Protein AF-A0A812TIN4-F1 (afdb_monomer_lite)

pLDDT: mean 77.14, std 18.35, range [35.53, 94.62]

Structure (mmCIF, N/CA/C/O backbone):
data_AF-A0A812TIN4-F1
#
_entry.id   AF-A0A812TIN4-F1
#
loop_
_atom_site.group_PDB
_atom_site.id
_atom_site.type_symbol
_atom_site.label_atom_id
_atom_site.label_alt_id
_atom_site.label_comp_id
_atom_site.label_asym_id
_atom_site.label_entity_id
_atom_site.label_seq_id
_atom_site.pdbx_PDB_ins_code
_atom_site.Cartn_x
_atom_site.Cartn_y
_atom_site.Cartn_z
_atom_site.occupancy
_atom_site.B_iso_or_equiv
_atom_site.auth_seq_id
_atom_site.auth_comp_id
_atom_site.auth_asym_id
_atom_site.auth_atom_id
_atom_site.pdbx_PDB_model_num
ATOM 1 N N . MET A 1 1 ? -12.351 -1.908 -7.879 1.00 80.00 1 MET A N 1
ATOM 2 C CA . MET A 1 1 ? -11.327 -1.336 -6.973 1.00 80.00 1 MET A CA 1
ATOM 3 C C . MET A 1 1 ? -9.956 -1.724 -7.512 1.00 80.00 1 MET A C 1
ATOM 5 O O . MET A 1 1 ? -9.845 -2.819 -8.049 1.00 80.00 1 MET A O 1
ATOM 9 N N . GLU A 1 2 ? -8.956 -0.847 -7.431 1.00 91.06 2 GLU A N 1
ATOM 10 C CA . GLU A 1 2 ? -7.642 -1.022 -8.080 1.00 91.06 2 GLU A CA 1
ATOM 11 C C . GLU A 1 2 ? -6.510 -1.017 -7.054 1.00 91.06 2 GLU A C 1
ATOM 13 O O . GLU A 1 2 ? -6.616 -0.335 -6.036 1.00 91.06 2 GLU A O 1
ATOM 18 N N . CYS A 1 3 ? -5.438 -1.758 -7.330 1.00 93.00 3 CYS A N 1
ATOM 19 C CA . CYS A 1 3 ? -4.202 -1.803 -6.557 1.00 93.00 3 CYS A CA 1
ATOM 20 C C . CYS A 1 3 ? -3.611 -0.401 -6.411 1.00 93.00 3 CYS A C 1
ATOM 22 O O . CYS A 1 3 ? -3.519 0.346 -7.385 1.00 93.00 3 CYS A O 1
ATOM 24 N N . ALA A 1 4 ? -3.164 -0.061 -5.203 1.00 92.00 4 ALA A N 1
ATOM 25 C CA . ALA A 1 4 ? -2.606 1.255 -4.931 1.00 92.00 4 ALA A CA 1
ATOM 26 C C . ALA A 1 4 ? -1.304 1.551 -5.689 1.00 92.00 4 ALA A C 1
ATOM 28 O O . ALA A 1 4 ? -1.000 2.734 -5.856 1.00 92.00 4 ALA A O 1
ATOM 29 N N . ASP A 1 5 ? -0.564 0.525 -6.126 1.00 91.94 5 ASP A N 1
ATOM 30 C CA . ASP A 1 5 ? 0.806 0.680 -6.635 1.00 91.94 5 ASP A CA 1
ATOM 31 C C . ASP A 1 5 ? 0.984 0.407 -8.126 1.00 91.94 5 ASP A C 1
ATOM 33 O O . ASP A 1 5 ? 1.905 0.949 -8.723 1.00 91.94 5 ASP A O 1
ATOM 37 N N . CYS A 1 6 ? 0.118 -0.400 -8.739 1.00 91.94 6 CYS A N 1
ATOM 38 C CA . CYS A 1 6 ? 0.225 -0.754 -10.162 1.00 91.94 6 CYS A CA 1
ATOM 39 C C . CYS A 1 6 ? -1.114 -0.720 -10.909 1.00 91.94 6 CYS A C 1
ATOM 41 O O . CYS A 1 6 ? -1.203 -1.178 -12.046 1.00 91.94 6 CYS A O 1
ATOM 43 N N . CYS A 1 7 ? -2.180 -0.252 -10.251 1.00 90.69 7 CYS A N 1
ATOM 44 C CA . CYS A 1 7 ? -3.535 -0.165 -10.802 1.00 90.69 7 CYS A CA 1
ATOM 45 C C . CYS A 1 7 ? -4.169 -1.510 -11.225 1.00 90.69 7 CYS A C 1
ATOM 47 O O . CYS A 1 7 ? -5.245 -1.522 -11.819 1.00 90.69 7 CYS A O 1
ATOM 49 N N . ALA A 1 8 ? -3.561 -2.655 -10.882 1.00 91.88 8 ALA A N 1
ATOM 50 C CA . ALA A 1 8 ? -4.161 -3.974 -11.095 1.00 91.88 8 ALA A CA 1
ATOM 51 C C . ALA A 1 8 ? -5.553 -4.069 -10.449 1.00 91.88 8 ALA A C 1
ATOM 53 O O . ALA A 1 8 ? -5.774 -3.583 -9.338 1.00 91.88 8 ALA A O 1
ATOM 54 N N . LYS A 1 9 ? -6.505 -4.705 -11.132 1.00 92.44 9 LYS A N 1
ATOM 55 C CA . LYS A 1 9 ? -7.879 -4.835 -10.631 1.00 92.44 9 LYS A CA 1
ATOM 56 C C . LYS A 1 9 ? -7.954 -5.811 -9.456 1.00 92.44 9 LYS A C 1
ATOM 58 O O . LYS A 1 9 ? -7.165 -6.742 -9.369 1.00 92.44 9 LYS A O 1
ATOM 63 N N . ASN A 1 10 ? -8.950 -5.597 -8.599 1.00 90.25 10 ASN A N 1
ATOM 64 C CA . ASN A 1 10 ? -9.344 -6.492 -7.506 1.00 90.25 10 ASN A CA 1
ATOM 65 C C . ASN A 1 10 ? -8.178 -6.868 -6.568 1.00 90.25 10 ASN A C 1
ATOM 67 O O . ASN A 1 10 ? -7.810 -8.035 -6.476 1.00 90.25 10 ASN A O 1
ATOM 71 N N . PRO A 1 11 ? -7.570 -5.891 -5.870 1.00 92.19 11 PRO A N 1
ATOM 72 C CA . PRO A 1 11 ? -6.534 -6.183 -4.887 1.00 92.19 11 PRO A CA 1
ATOM 73 C C . PRO A 1 11 ? -7.098 -6.968 -3.688 1.00 92.19 11 PRO A C 1
ATOM 75 O O . PRO A 1 11 ? -8.018 -6.503 -3.018 1.00 92.19 11 PRO A O 1
ATOM 78 N N . GLU A 1 12 ? -6.506 -8.125 -3.393 1.00 92.75 12 GLU A N 1
ATOM 79 C CA . GLU A 1 12 ? -6.894 -9.018 -2.279 1.00 92.75 12 GLU A CA 1
ATOM 80 C C . GLU A 1 12 ? -5.877 -9.026 -1.129 1.00 92.75 12 GLU A C 1
ATOM 82 O O . GLU A 1 12 ? -5.928 -9.845 -0.211 1.00 92.75 12 GLU A O 1
ATOM 87 N N . TRP A 1 13 ? -4.919 -8.106 -1.173 1.00 92.56 13 TRP A N 1
ATOM 88 C CA . TRP A 1 13 ? -3.927 -7.925 -0.128 1.00 92.56 13 TRP A CA 1
ATOM 89 C C . TRP A 1 13 ? -4.004 -6.507 0.403 1.00 92.56 13 TRP A C 1
ATOM 91 O O . TRP A 1 13 ? -4.368 -5.575 -0.306 1.00 92.56 13 TRP A O 1
ATOM 101 N N . ALA A 1 14 ? -3.643 -6.332 1.660 1.00 89.25 14 ALA A N 1
ATOM 102 C CA . ALA A 1 14 ? -3.554 -5.052 2.322 1.00 89.25 14 ALA A CA 1
ATOM 103 C C . ALA A 1 14 ? -2.132 -4.860 2.840 1.00 89.25 14 ALA A C 1
ATOM 105 O O . ALA A 1 14 ? -1.615 -5.697 3.582 1.00 89.25 14 ALA A O 1
ATOM 106 N N . SER A 1 15 ? -1.516 -3.735 2.494 1.00 82.06 15 SER A N 1
ATOM 107 C CA . SER A 1 15 ? -0.350 -3.257 3.228 1.00 82.06 15 SER A CA 1
ATOM 108 C C . SER A 1 15 ? -0.832 -2.405 4.395 1.00 82.06 15 SER A C 1
ATOM 110 O O . SER A 1 15 ? -1.458 -1.355 4.203 1.00 82.06 15 SER A O 1
ATOM 112 N N . VAL A 1 16 ? -0.580 -2.879 5.614 1.00 68.50 16 VAL A N 1
ATOM 113 C CA . VAL A 1 16 ? -1.062 -2.283 6.861 1.00 68.50 16 VAL A CA 1
ATOM 114 C C . VAL A 1 16 ? 0.109 -1.678 7.643 1.00 68.50 16 VAL A C 1
ATOM 116 O O . VAL A 1 16 ? 1.139 -2.312 7.854 1.00 68.50 16 VAL A O 1
ATOM 119 N N . ASN A 1 17 ? -0.061 -0.430 8.091 1.00 62.25 17 ASN A N 1
ATOM 120 C CA . ASN A 1 17 ? 0.899 0.353 8.878 1.00 62.25 17 ASN A CA 1
ATOM 121 C C . ASN A 1 17 ? 2.255 0.621 8.195 1.00 62.25 17 ASN A C 1
ATOM 123 O O . ASN A 1 17 ? 3.292 0.095 8.588 1.00 62.25 17 ASN A O 1
ATOM 127 N N . HIS A 1 18 ? 2.300 1.564 7.259 1.00 65.50 18 HIS A N 1
ATOM 128 C CA . HIS A 1 18 ? 3.578 2.174 6.871 1.00 65.50 18 HIS A CA 1
ATOM 129 C C . HIS A 1 18 ? 4.021 3.211 7.909 1.00 65.50 18 HIS A C 1
ATOM 131 O O . HIS A 1 18 ? 3.192 3.958 8.427 1.00 65.50 18 HIS A O 1
ATOM 137 N N . GLY A 1 19 ? 5.324 3.299 8.199 1.00 60.00 19 GLY A N 1
ATOM 138 C CA . GLY A 1 19 ? 5.861 4.293 9.143 1.00 60.00 19 GLY A CA 1
ATOM 139 C C . GLY A 1 19 ? 5.521 5.736 8.747 1.00 60.00 19 GLY A C 1
ATOM 140 O O . GLY A 1 19 ? 5.047 6.511 9.574 1.00 60.00 19 GLY A O 1
ATOM 141 N N . SER A 1 20 ? 5.658 6.057 7.458 1.00 62.53 20 SER A N 1
ATOM 142 C CA . SER A 1 20 ? 5.288 7.353 6.872 1.00 62.53 20 SER A CA 1
ATOM 143 C C . SER A 1 20 ? 3.777 7.619 6.863 1.00 62.53 20 SER A C 1
ATOM 145 O O . SER A 1 20 ? 3.360 8.769 6.984 1.00 62.53 20 SER A O 1
ATOM 147 N N . LEU A 1 21 ? 2.941 6.579 6.756 1.00 64.75 21 LEU A N 1
ATOM 148 C CA . LEU A 1 21 ? 1.482 6.724 6.795 1.00 64.75 21 LEU A CA 1
ATOM 149 C C . LEU A 1 21 ? 0.965 6.912 8.222 1.00 64.75 21 LEU A C 1
ATOM 151 O O . LEU A 1 21 ? 0.104 7.761 8.447 1.00 64.75 21 LEU A O 1
ATOM 155 N N . ALA A 1 22 ? 1.531 6.189 9.193 1.00 65.06 22 ALA A N 1
ATOM 156 C CA . ALA A 1 22 ? 1.168 6.323 10.600 1.00 65.06 22 ALA A CA 1
ATOM 157 C C . ALA A 1 22 ? 1.415 7.753 11.108 1.00 65.06 22 ALA A C 1
ATOM 159 O O . ALA A 1 22 ? 0.536 8.329 11.746 1.00 65.06 22 ALA A O 1
ATOM 160 N N . ALA A 1 23 ? 2.548 8.361 10.734 1.00 64.56 23 ALA A N 1
ATOM 161 C CA . ALA A 1 23 ? 2.853 9.762 11.036 1.00 64.56 23 ALA A CA 1
ATOM 162 C C . ALA A 1 23 ? 1.857 10.756 10.403 1.00 64.56 23 ALA A C 1
ATOM 164 O O . ALA A 1 23 ? 1.693 11.868 10.890 1.00 64.56 23 ALA A O 1
ATOM 165 N N . ARG A 1 24 ? 1.170 10.354 9.327 1.00 69.38 24 ARG A N 1
ATOM 166 C CA . ARG A 1 24 ? 0.204 11.176 8.580 1.00 69.38 24 ARG A CA 1
ATOM 167 C C . ARG A 1 24 ? -1.253 10.807 8.886 1.00 69.38 24 ARG A C 1
ATOM 169 O O . ARG A 1 24 ? -2.159 11.252 8.187 1.00 69.38 24 ARG A O 1
ATOM 176 N N . GLY A 1 25 ? -1.490 9.983 9.913 1.00 73.25 25 GLY A N 1
ATOM 177 C CA . GLY A 1 25 ? -2.830 9.585 10.352 1.00 73.25 25 GLY A CA 1
ATOM 178 C C . GLY A 1 25 ? -3.580 8.662 9.382 1.00 73.25 25 GLY A C 1
ATOM 179 O O . GLY A 1 25 ? -4.796 8.506 9.509 1.00 73.25 25 GLY A O 1
ATOM 180 N N . VAL A 1 26 ? -2.877 8.047 8.428 1.00 75.62 26 VAL A N 1
ATOM 181 C CA . VAL A 1 26 ? -3.422 7.096 7.448 1.00 75.62 26 VAL A CA 1
ATOM 182 C C . VAL A 1 26 ? -2.907 5.682 7.734 1.00 75.62 26 VAL A C 1
ATOM 184 O O . VAL A 1 26 ? -1.790 5.498 8.209 1.00 75.62 26 VAL A O 1
ATOM 187 N N . ARG A 1 27 ? -3.739 4.657 7.509 1.00 76.88 27 ARG A N 1
ATOM 188 C CA . ARG A 1 27 ? -3.464 3.291 8.004 1.00 76.88 27 ARG A CA 1
ATOM 189 C C . ARG A 1 27 ? -2.887 2.328 6.976 1.00 76.88 27 ARG A C 1
ATOM 191 O O . ARG A 1 27 ? -1.993 1.558 7.320 1.00 76.88 27 ARG A O 1
ATOM 198 N N . GLY A 1 28 ? -3.374 2.341 5.742 1.00 86.56 28 GLY A N 1
ATOM 199 C CA . GLY A 1 28 ? -2.960 1.341 4.766 1.00 86.56 28 GLY A CA 1
ATOM 200 C C . GLY A 1 28 ? -3.716 1.405 3.452 1.00 86.56 28 GLY A C 1
ATOM 201 O O . GLY A 1 28 ? -4.649 2.195 3.284 1.00 86.56 28 GLY A O 1
ATOM 202 N N . VAL A 1 29 ? -3.280 0.553 2.534 1.00 90.88 29 VAL A N 1
ATOM 203 C CA . VAL A 1 29 ? -3.784 0.442 1.165 1.00 90.88 29 VAL A CA 1
ATOM 204 C C . VAL A 1 29 ? -4.049 -1.012 0.803 1.00 90.88 29 VAL A C 1
ATOM 206 O O . VAL A 1 29 ? -3.446 -1.916 1.376 1.00 90.88 29 VAL A O 1
ATOM 209 N N . LEU A 1 30 ? -4.934 -1.222 -0.164 1.00 93.44 30 LEU A N 1
ATOM 210 C CA . LEU A 1 30 ? -5.150 -2.490 -0.839 1.00 93.44 30 LEU A CA 1
ATOM 211 C C . LEU A 1 30 ? -4.245 -2.594 -2.068 1.00 93.44 30 LEU A C 1
ATOM 213 O O . LEU A 1 30 ? -4.181 -1.681 -2.896 1.00 93.44 30 LEU A O 1
ATOM 217 N N . ILE A 1 31 ? -3.562 -3.721 -2.186 1.00 94.12 31 ILE A N 1
ATOM 218 C CA . ILE 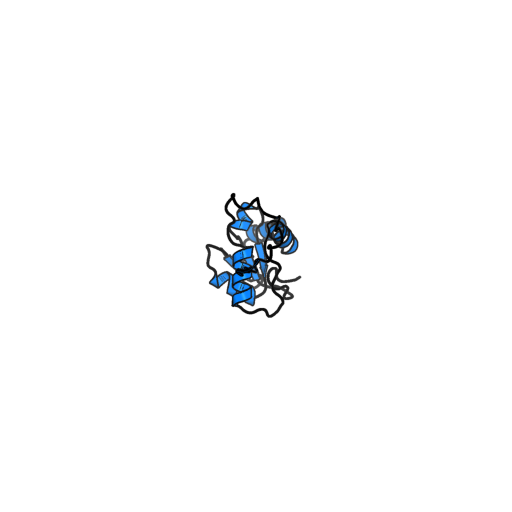A 1 31 ? -2.558 -4.021 -3.199 1.00 94.12 31 ILE A CA 1
ATOM 219 C C . ILE A 1 31 ? -2.801 -5.408 -3.804 1.00 94.12 31 ILE A C 1
ATOM 221 O O . ILE A 1 31 ? -3.476 -6.254 -3.217 1.00 94.12 31 ILE A O 1
ATOM 225 N N . CYS A 1 32 ? -2.292 -5.639 -5.012 1.00 94.62 32 CYS A N 1
ATOM 226 C CA . CYS A 1 32 ? -2.329 -6.961 -5.632 1.00 94.62 32 CYS A CA 1
ATOM 227 C C . CYS A 1 32 ? -1.264 -7.889 -5.023 1.00 94.62 32 CYS A C 1
ATOM 229 O O . CYS A 1 32 ? -0.377 -7.443 -4.291 1.00 94.62 32 CYS A O 1
ATOM 231 N N . ILE A 1 33 ? -1.328 -9.178 -5.360 1.00 92.94 33 ILE A N 1
ATOM 232 C CA . ILE A 1 33 ? -0.392 -10.195 -4.860 1.00 92.94 33 ILE A CA 1
ATOM 233 C C . ILE A 1 33 ? 1.071 -9.917 -5.246 1.00 92.94 33 ILE A C 1
ATOM 235 O O . ILE A 1 33 ? 1.975 -10.115 -4.436 1.00 92.94 33 ILE A O 1
ATOM 239 N N . GLU A 1 34 ? 1.318 -9.388 -6.445 1.00 92.88 34 GLU A N 1
ATOM 240 C CA . GLU A 1 34 ? 2.674 -9.060 -6.900 1.00 92.88 34 GLU A CA 1
ATOM 241 C C . GLU A 1 34 ? 3.274 -7.917 -6.077 1.00 92.88 34 GLU A C 1
ATOM 243 O O . GLU A 1 34 ? 4.391 -8.026 -5.565 1.00 92.88 34 GLU A O 1
ATOM 248 N N . CYS A 1 35 ? 2.498 -6.847 -5.872 1.00 93.31 35 CYS A N 1
ATOM 249 C CA . CYS A 1 35 ? 2.907 -5.726 -5.030 1.00 93.31 35 CYS A CA 1
ATOM 250 C C . CYS A 1 35 ? 3.077 -6.175 -3.576 1.00 93.31 35 CYS A C 1
ATOM 252 O O . CYS A 1 35 ? 4.055 -5.798 -2.938 1.00 93.31 35 CYS A O 1
ATOM 254 N N . ALA A 1 36 ? 2.208 -7.054 -3.066 1.00 93.00 36 ALA A N 1
ATOM 255 C CA . ALA A 1 36 ? 2.364 -7.651 -1.740 1.00 93.00 36 ALA A CA 1
ATOM 256 C C . ALA A 1 36 ? 3.714 -8.375 -1.590 1.00 93.00 36 ALA A C 1
ATOM 258 O O . ALA A 1 36 ? 4.388 -8.216 -0.571 1.00 93.00 36 ALA A O 1
ATOM 259 N N . GLY A 1 37 ? 4.154 -9.108 -2.617 1.00 92.31 37 GLY A N 1
ATOM 260 C CA . GLY A 1 37 ? 5.478 -9.731 -2.656 1.00 92.31 37 GLY A CA 1
ATOM 261 C C . GLY A 1 37 ? 6.630 -8.721 -2.618 1.00 92.31 37 GLY A C 1
ATOM 262 O O . GLY A 1 37 ? 7.622 -8.943 -1.925 1.00 92.31 37 GLY A O 1
ATOM 263 N N . THR A 1 38 ? 6.503 -7.594 -3.318 1.00 92.81 38 THR A N 1
ATOM 264 C CA . THR A 1 38 ? 7.505 -6.513 -3.292 1.00 92.81 38 THR A CA 1
ATOM 265 C C . THR A 1 38 ? 7.537 -5.788 -1.945 1.00 92.81 38 THR A C 1
ATOM 267 O O . THR A 1 38 ? 8.605 -5.526 -1.399 1.00 92.81 38 THR A O 1
ATOM 270 N N . HIS A 1 39 ? 6.376 -5.529 -1.340 1.00 91.12 39 HIS A N 1
ATOM 271 C CA . HIS A 1 39 ? 6.288 -4.971 0.011 1.00 91.12 39 HIS A CA 1
ATOM 272 C C . HIS A 1 39 ? 6.994 -5.859 1.045 1.00 91.12 39 HIS A C 1
ATOM 274 O O . HIS A 1 39 ? 7.690 -5.344 1.918 1.00 91.12 39 HIS A O 1
ATOM 280 N N . ARG A 1 40 ? 6.859 -7.189 0.933 1.00 90.38 40 ARG A N 1
ATOM 281 C CA . ARG A 1 40 ? 7.559 -8.145 1.808 1.00 90.38 40 ARG A CA 1
ATOM 282 C C . ARG A 1 40 ? 9.079 -8.079 1.637 1.00 90.38 40 ARG A C 1
ATOM 284 O O . ARG A 1 40 ? 9.782 -8.089 2.644 1.00 90.38 40 ARG A O 1
ATOM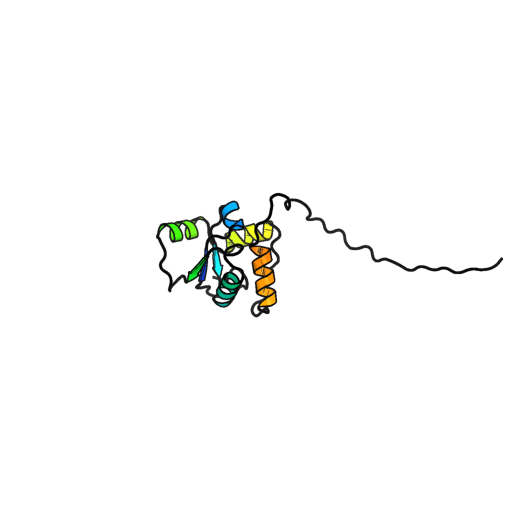 291 N N . SER A 1 41 ? 9.590 -7.971 0.405 1.00 90.12 41 SER A N 1
ATOM 292 C CA . SER A 1 41 ? 11.043 -7.917 0.159 1.00 90.12 41 SER A CA 1
ATOM 293 C C . SER A 1 41 ? 11.701 -6.620 0.630 1.00 90.12 41 SER A C 1
ATOM 295 O O . SER A 1 41 ? 12.885 -6.623 0.945 1.00 90.12 41 SER A O 1
ATOM 297 N N . LEU A 1 42 ? 10.944 -5.523 0.728 1.00 87.06 42 LEU A N 1
ATOM 298 C CA . LEU A 1 42 ? 11.445 -4.248 1.252 1.00 87.06 42 LEU A CA 1
ATOM 299 C C . LEU A 1 42 ? 11.658 -4.254 2.773 1.00 87.06 42 LEU A C 1
ATOM 301 O O . LEU A 1 42 ? 12.372 -3.401 3.289 1.00 87.06 42 LEU A O 1
ATOM 305 N N . GLY A 1 43 ? 11.060 -5.198 3.502 1.00 84.25 43 GLY A N 1
ATOM 306 C CA . GLY A 1 43 ? 11.224 -5.332 4.947 1.00 84.25 43 GLY A CA 1
ATOM 307 C C . GLY A 1 43 ? 10.475 -4.290 5.791 1.00 84.25 43 GLY A C 1
ATOM 308 O O . GLY A 1 43 ? 9.910 -3.304 5.307 1.00 84.25 43 GLY A O 1
ATOM 309 N N . ALA A 1 44 ? 10.487 -4.513 7.109 1.00 82.75 44 ALA A N 1
ATOM 310 C CA . ALA A 1 44 ? 9.629 -3.805 8.066 1.00 82.75 44 ALA A CA 1
ATOM 311 C C . ALA A 1 44 ? 9.935 -2.304 8.228 1.00 82.75 44 ALA A C 1
ATOM 313 O O . ALA A 1 44 ? 9.079 -1.547 8.689 1.00 82.75 44 ALA A O 1
ATOM 314 N N . HIS A 1 45 ? 11.132 -1.857 7.837 1.00 77.31 45 HIS A N 1
ATOM 315 C CA . HIS A 1 45 ? 11.508 -0.442 7.874 1.00 77.31 45 HIS A CA 1
ATOM 316 C C . HIS A 1 45 ? 10.730 0.398 6.844 1.00 77.31 45 HIS A C 1
ATOM 318 O O . HIS A 1 45 ? 10.507 1.587 7.076 1.00 77.31 45 HIS A O 1
ATOM 324 N N . ILE A 1 46 ? 10.251 -0.224 5.757 1.00 79.50 46 ILE A N 1
ATOM 325 C CA . ILE A 1 46 ? 9.399 0.413 4.741 1.00 79.50 46 ILE A CA 1
ATOM 326 C C . ILE A 1 46 ? 7.945 -0.061 4.854 1.00 79.50 46 ILE A C 1
ATOM 328 O O . ILE A 1 46 ? 7.018 0.755 4.866 1.00 79.50 46 ILE A O 1
ATOM 332 N N . SER A 1 47 ? 7.732 -1.375 4.955 1.00 81.88 47 SER A N 1
ATOM 333 C CA . SER A 1 47 ? 6.409 -2.000 4.964 1.00 81.88 47 SER A CA 1
ATOM 334 C C . SER A 1 47 ? 6.272 -2.916 6.174 1.00 81.88 47 SER A C 1
ATOM 336 O O . SER A 1 47 ? 6.744 -4.050 6.158 1.00 81.88 47 SER A O 1
ATOM 338 N N . LYS A 1 48 ? 5.644 -2.425 7.251 1.00 76.12 48 LYS A N 1
ATOM 339 C CA . LYS A 1 48 ? 5.628 -3.145 8.536 1.00 76.12 48 LYS A CA 1
ATOM 340 C C . LYS A 1 48 ? 4.833 -4.446 8.486 1.00 76.12 48 LYS A C 1
ATOM 342 O O . LYS A 1 48 ? 5.225 -5.397 9.151 1.00 76.12 48 LYS A O 1
ATOM 347 N N . ALA A 1 49 ? 3.731 -4.496 7.737 1.00 84.69 49 ALA A N 1
ATOM 348 C CA . ALA A 1 49 ? 2.916 -5.701 7.638 1.00 84.69 49 ALA A CA 1
ATOM 349 C C . ALA A 1 49 ? 2.098 -5.754 6.340 1.00 84.69 49 ALA A C 1
ATOM 351 O O . ALA A 1 49 ? 1.598 -4.744 5.850 1.00 84.69 49 ALA A O 1
ATOM 352 N N . VAL A 1 50 ? 1.952 -6.966 5.802 1.00 89.75 50 VAL A N 1
ATOM 353 C CA . VAL A 1 50 ? 1.169 -7.275 4.600 1.00 89.75 50 VAL A CA 1
ATOM 354 C C . VAL A 1 50 ? 0.236 -8.434 4.939 1.00 89.75 50 VAL A C 1
ATOM 356 O O . VAL A 1 50 ? 0.721 -9.504 5.308 1.00 89.75 50 VAL A O 1
ATOM 359 N N . LYS A 1 51 ? -1.078 -8.218 4.830 1.00 90.44 51 LYS A N 1
ATOM 360 C CA . LYS A 1 51 ? -2.129 -9.188 5.181 1.00 90.44 51 LYS A CA 1
ATOM 361 C C . LYS A 1 51 ? -3.041 -9.445 3.986 1.00 90.44 51 LYS A C 1
ATOM 363 O O . LYS A 1 51 ? -3.446 -8.500 3.319 1.00 90.44 51 LYS A O 1
ATOM 368 N N . SER A 1 52 ? -3.381 -10.694 3.714 1.00 91.56 52 SER A N 1
ATOM 369 C CA . SER A 1 52 ? -4.457 -11.066 2.800 1.00 91.56 52 SER A CA 1
ATOM 370 C C . SER A 1 52 ? -5.801 -10.632 3.383 1.00 91.56 52 SER A C 1
ATOM 372 O O . SER A 1 52 ? -6.034 -10.729 4.588 1.00 91.56 52 SER A O 1
ATOM 374 N N . THR A 1 53 ? -6.709 -10.153 2.538 1.00 89.81 53 THR A N 1
ATOM 375 C CA . THR A 1 53 ? -8.077 -9.816 2.958 1.00 89.81 53 THR A CA 1
ATOM 376 C C . THR A 1 53 ? -8.950 -11.051 3.173 1.00 89.81 53 THR A C 1
ATOM 378 O O . THR A 1 53 ? -9.992 -10.937 3.809 1.00 89.81 53 THR A O 1
ATOM 381 N N . GLN A 1 54 ? -8.531 -12.212 2.664 1.00 87.75 54 GLN A N 1
ATOM 382 C CA . GLN A 1 54 ? -9.293 -13.462 2.725 1.00 87.75 54 GLN A CA 1
ATOM 383 C C . GLN A 1 54 ? -8.620 -14.527 3.597 1.00 87.75 54 GLN A C 1
ATOM 385 O O . GLN A 1 54 ? -9.309 -15.271 4.286 1.00 87.75 54 GLN A O 1
ATOM 390 N N . LEU A 1 55 ? -7.286 -14.615 3.562 1.00 90.88 55 LEU A N 1
ATOM 391 C CA . LEU A 1 55 ? -6.544 -15.721 4.180 1.00 90.88 55 LEU A CA 1
ATOM 392 C C . LEU A 1 55 ? -6.022 -15.402 5.584 1.00 90.88 55 LEU A C 1
ATOM 394 O O . LEU A 1 55 ? -5.780 -16.315 6.368 1.00 90.88 55 LEU A O 1
ATOM 398 N N . ASP A 1 56 ? -5.836 -14.122 5.909 1.00 91.81 56 ASP A N 1
ATOM 399 C CA . ASP A 1 56 ? -5.322 -13.713 7.214 1.00 91.81 56 ASP A CA 1
ATOM 400 C C . ASP A 1 56 ? -6.457 -13.342 8.167 1.00 91.81 56 ASP A C 1
ATOM 402 O O . ASP A 1 56 ? -7.470 -12.765 7.779 1.00 91.81 56 ASP A O 1
ATOM 406 N N . SER A 1 57 ? -6.261 -13.619 9.456 1.00 90.38 57 SER A N 1
ATOM 407 C CA . SER A 1 57 ? -7.192 -13.183 10.497 1.00 90.38 57 SER A CA 1
ATOM 408 C C . SER A 1 57 ? -7.049 -11.686 10.767 1.00 90.38 57 SER A C 1
ATOM 410 O O . SER A 1 57 ? -5.944 -11.179 10.986 1.00 90.38 57 SER A O 1
ATOM 412 N N . TRP A 1 58 ? -8.176 -10.979 10.812 1.00 88.38 58 TRP A N 1
ATOM 413 C CA . TRP A 1 58 ? -8.237 -9.550 11.113 1.00 88.38 58 TRP A CA 1
ATOM 414 C C . TRP A 1 58 ? -8.901 -9.304 12.459 1.00 88.38 58 TRP A C 1
ATOM 416 O O . TRP A 1 58 ? -10.003 -9.783 12.722 1.00 88.38 58 TRP A O 1
ATOM 426 N N . LYS A 1 59 ? -8.251 -8.508 13.307 1.00 89.81 59 LYS A N 1
ATOM 427 C CA . LYS A 1 59 ? -8.899 -7.986 14.508 1.00 89.81 59 LYS A CA 1
ATOM 428 C C . LYS A 1 59 ? -9.914 -6.924 14.094 1.00 89.81 59 LYS A C 1
ATOM 430 O O . LYS A 1 59 ? -9.669 -6.149 13.168 1.00 89.81 59 LYS A O 1
ATOM 435 N N . LEU A 1 60 ? -11.021 -6.831 14.828 1.00 88.50 60 LEU A N 1
ATOM 436 C CA . LEU A 1 60 ? -12.061 -5.835 14.559 1.00 88.50 60 LEU A CA 1
ATOM 437 C C . LEU A 1 60 ? -11.502 -4.403 14.548 1.00 88.50 60 LEU A C 1
ATOM 439 O O . LEU A 1 60 ? -11.838 -3.615 13.669 1.00 88.50 60 LEU A O 1
ATOM 443 N N . GLU A 1 61 ? -10.587 -4.094 15.469 1.00 87.19 61 GLU A N 1
ATOM 444 C CA . GLU A 1 61 ? -9.913 -2.794 15.526 1.00 87.19 61 GLU A CA 1
ATOM 445 C C . GLU A 1 61 ? -9.103 -2.501 14.252 1.00 87.19 61 GLU A C 1
ATOM 447 O O . GLU A 1 61 ? -9.122 -1.377 13.753 1.00 87.19 61 GLU A O 1
ATOM 452 N N . GLU A 1 62 ? -8.426 -3.503 13.676 1.00 85.75 62 GLU A N 1
ATOM 453 C CA . GLU A 1 62 ? -7.671 -3.335 12.428 1.00 85.75 62 GLU A CA 1
ATOM 454 C C . GLU A 1 62 ? -8.609 -2.988 11.269 1.00 85.75 62 GLU A C 1
ATOM 456 O O . GLU A 1 62 ? -8.330 -2.050 10.521 1.00 85.75 62 GLU A O 1
ATOM 461 N N . LEU A 1 63 ? -9.742 -3.693 11.158 1.00 86.62 63 LEU A N 1
ATOM 462 C CA . LEU A 1 63 ? -10.759 -3.441 10.133 1.00 86.62 63 LEU A CA 1
ATOM 463 C C . LEU A 1 63 ? -11.382 -2.054 10.287 1.00 86.62 63 LEU A C 1
ATOM 465 O O . LEU A 1 63 ? -11.457 -1.303 9.317 1.00 86.62 63 LEU A O 1
ATOM 469 N N . GLN A 1 64 ? -11.777 -1.678 11.505 1.00 88.00 64 GLN A N 1
ATOM 470 C CA . GLN A 1 64 ? -12.336 -0.357 11.795 1.00 88.00 64 GLN A CA 1
ATOM 471 C C . GLN A 1 64 ? -11.327 0.753 11.484 1.00 88.00 64 GLN A C 1
ATOM 473 O O . GLN A 1 64 ? -11.666 1.749 10.841 1.00 88.00 64 GLN A O 1
ATOM 478 N N . SER A 1 65 ? -10.062 0.571 11.876 1.00 84.00 65 SER A N 1
ATOM 479 C CA . SER A 1 65 ? -9.005 1.539 11.585 1.00 84.00 65 SER A CA 1
ATOM 480 C C . SER A 1 65 ? -8.739 1.657 10.085 1.00 84.00 65 SER A C 1
ATOM 482 O O . SER A 1 65 ? -8.584 2.769 9.575 1.00 84.00 65 SER A O 1
ATOM 484 N N . PHE A 1 66 ? -8.717 0.535 9.363 1.00 85.31 66 PHE A N 1
ATOM 485 C CA . PHE A 1 66 ? -8.551 0.518 7.913 1.00 85.31 66 PHE A CA 1
ATOM 486 C C . PHE A 1 66 ? -9.742 1.176 7.203 1.00 85.31 66 PHE A C 1
ATOM 488 O O . PHE A 1 66 ? -9.541 1.992 6.310 1.00 85.31 66 PHE A O 1
ATOM 495 N N . SER A 1 67 ? -10.971 0.907 7.643 1.00 85.88 67 SER A N 1
ATOM 496 C CA . SER A 1 67 ? -12.182 1.516 7.085 1.00 85.88 67 SER A CA 1
ATOM 497 C C . SER A 1 67 ? -12.233 3.030 7.314 1.00 85.88 67 SER A C 1
ATOM 499 O O . SER A 1 67 ? -12.612 3.776 6.416 1.00 85.88 67 SER A O 1
ATOM 501 N N . ALA A 1 68 ? -11.842 3.510 8.498 1.00 85.25 68 ALA A N 1
ATOM 502 C CA . ALA A 1 68 ? -11.916 4.932 8.842 1.00 85.25 68 ALA A CA 1
ATOM 503 C C . ALA A 1 68 ? -10.738 5.760 8.291 1.00 85.25 68 ALA A C 1
ATOM 505 O O . ALA A 1 68 ? -10.875 6.947 7.977 1.00 85.25 68 ALA A O 1
ATOM 506 N N . LYS A 1 69 ? -9.540 5.164 8.225 1.00 82.06 69 LYS A N 1
ATOM 507 C CA . LYS A 1 69 ? -8.277 5.882 7.970 1.00 82.06 69 LYS A CA 1
ATOM 508 C C . LYS A 1 69 ? -7.419 5.267 6.862 1.00 82.06 69 LYS A C 1
ATOM 510 O O . LYS A 1 69 ? -6.319 5.756 6.617 1.00 82.06 69 LYS A O 1
ATOM 515 N N . GLY A 1 70 ? -7.871 4.207 6.211 1.00 83.19 70 GLY A N 1
ATOM 516 C CA . GLY A 1 70 ? -7.203 3.593 5.067 1.00 83.19 70 GLY A CA 1
ATOM 517 C C . GLY A 1 70 ? -7.845 3.982 3.737 1.00 83.19 70 GLY A C 1
ATOM 518 O O . GLY A 1 70 ? -8.530 5.001 3.618 1.00 83.19 70 GLY A O 1
ATOM 519 N N . GLY A 1 71 ? -7.599 3.147 2.733 1.00 86.56 71 GLY A N 1
ATOM 520 C CA . GLY A 1 71 ? -8.218 3.247 1.417 1.00 86.56 71 GLY A CA 1
ATOM 521 C C . GLY A 1 71 ? -7.329 3.927 0.379 1.00 86.56 71 GLY A C 1
ATOM 522 O O . GLY A 1 71 ? -6.741 4.988 0.603 1.00 86.56 71 GLY A O 1
ATOM 523 N N . ASN A 1 72 ? -7.282 3.314 -0.804 1.00 89.50 72 ASN A N 1
ATOM 524 C CA . ASN A 1 72 ? -6.325 3.654 -1.860 1.00 89.50 72 ASN A CA 1
ATOM 525 C C . ASN A 1 72 ? -6.458 5.096 -2.326 1.00 89.50 72 ASN A C 1
ATOM 527 O O . ASN A 1 72 ? -5.456 5.784 -2.464 1.00 89.50 72 ASN A O 1
ATOM 531 N N . ARG A 1 73 ? -7.692 5.587 -2.487 1.00 86.00 73 ARG A N 1
ATOM 532 C CA . ARG A 1 73 ? -7.948 6.970 -2.909 1.00 86.00 73 ARG A CA 1
ATOM 533 C C . ARG A 1 73 ? -7.343 7.982 -1.934 1.00 86.00 73 ARG A C 1
ATOM 535 O O . ARG A 1 73 ? -6.625 8.881 -2.357 1.00 86.00 73 ARG A O 1
ATOM 542 N N . LYS A 1 74 ? -7.617 7.821 -0.634 1.00 85.69 74 LYS A N 1
ATOM 543 C CA . LYS A 1 74 ? -7.158 8.742 0.415 1.00 85.69 74 LYS A CA 1
ATOM 544 C C . LYS A 1 74 ? -5.638 8.727 0.532 1.00 85.69 74 LYS A C 1
ATOM 546 O O . LYS A 1 74 ? -5.012 9.783 0.569 1.00 85.69 74 LYS A O 1
ATOM 551 N N . VAL A 1 75 ? -5.050 7.533 0.573 1.00 85.00 75 VAL A N 1
ATOM 552 C CA . VAL A 1 75 ? -3.602 7.378 0.727 1.00 85.00 75 VAL A CA 1
ATOM 553 C C . VAL A 1 75 ? -2.854 7.867 -0.508 1.00 85.00 75 VAL A C 1
ATOM 555 O O . VAL A 1 75 ? -1.897 8.621 -0.360 1.00 85.00 75 VAL A O 1
ATOM 558 N N . ASN A 1 76 ? -3.298 7.499 -1.713 1.00 86.44 76 ASN A N 1
ATOM 559 C CA . ASN A 1 76 ? -2.636 7.933 -2.940 1.00 86.44 76 ASN A CA 1
ATOM 560 C C . ASN A 1 76 ? -2.703 9.456 -3.089 1.00 86.44 76 ASN A C 1
ATOM 562 O O . ASN A 1 76 ? -1.667 10.063 -3.321 1.00 86.44 76 ASN A O 1
ATOM 566 N N . ALA A 1 77 ? -3.856 10.092 -2.846 1.00 85.31 77 ALA A N 1
ATOM 567 C CA . ALA A 1 77 ? -3.959 11.553 -2.894 1.00 85.31 77 ALA A CA 1
ATOM 568 C C . ALA A 1 77 ? -2.952 12.239 -1.951 1.00 85.31 77 ALA A C 1
ATOM 570 O O . ALA A 1 77 ? -2.225 13.141 -2.359 1.00 85.31 77 ALA A O 1
ATOM 571 N N . LEU A 1 78 ? -2.855 11.764 -0.708 1.00 84.31 78 LEU A N 1
ATOM 572 C CA . LEU A 1 78 ? -1.964 12.325 0.308 1.00 84.31 78 LEU A CA 1
ATOM 573 C C . LEU A 1 78 ? -0.475 12.094 -0.003 1.00 84.31 78 LEU A C 1
ATOM 575 O O . LEU A 1 78 ? 0.354 12.979 0.233 1.00 84.31 78 LEU A O 1
ATOM 579 N N . LEU A 1 79 ? -0.1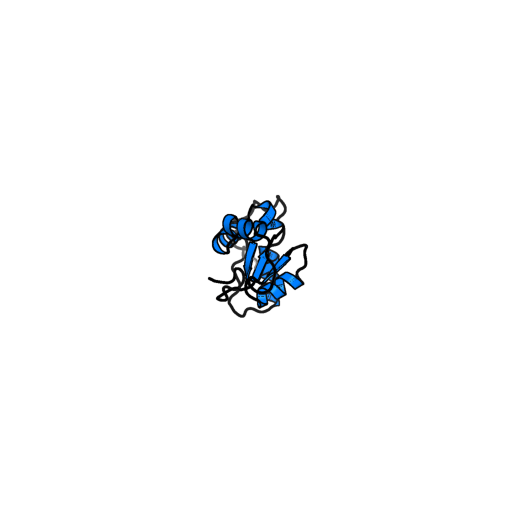13 10.920 -0.524 1.00 82.31 79 LEU A N 1
ATOM 580 C CA . LEU A 1 79 ? 1.271 10.612 -0.886 1.00 82.31 79 LEU A CA 1
ATOM 581 C C . LEU A 1 79 ? 1.702 11.331 -2.168 1.00 82.31 79 LEU A C 1
ATOM 583 O O . LEU A 1 79 ? 2.807 11.870 -2.197 1.00 82.31 79 LEU A O 1
ATOM 587 N N . THR A 1 80 ? 0.833 11.416 -3.177 1.00 82.00 80 THR A N 1
ATOM 588 C CA . THR A 1 80 ? 1.084 12.172 -4.413 1.00 82.00 80 THR A CA 1
ATOM 589 C C . THR A 1 80 ? 1.236 13.665 -4.126 1.00 82.00 80 THR A C 1
ATOM 591 O O . THR A 1 80 ? 2.201 14.262 -4.588 1.00 82.00 80 THR A O 1
ATOM 594 N N . GLN A 1 81 ? 0.389 14.256 -3.271 1.00 81.44 81 GLN A N 1
ATOM 595 C CA . GLN A 1 81 ? 0.583 15.635 -2.785 1.00 81.44 81 GLN A CA 1
ATOM 596 C C . GLN A 1 81 ? 1.916 15.822 -2.051 1.00 81.44 81 GLN A C 1
ATOM 598 O O . GLN A 1 81 ? 2.498 16.899 -2.069 1.00 81.44 81 GLN A O 1
ATOM 603 N N . GLY A 1 82 ? 2.415 14.767 -1.404 1.00 77.06 82 GLY A N 1
ATOM 604 C CA . GLY A 1 82 ? 3.726 14.770 -0.770 1.00 77.06 82 GLY A CA 1
ATOM 605 C C . GLY A 1 82 ? 4.895 14.555 -1.733 1.00 77.06 82 GLY A C 1
ATOM 606 O O . GLY A 1 82 ? 5.999 14.351 -1.239 1.00 77.06 82 GLY A O 1
ATOM 607 N N . GLY A 1 83 ? 4.679 14.509 -3.052 1.00 82.38 83 GLY A N 1
ATOM 608 C CA . GLY A 1 83 ? 5.722 14.265 -4.052 1.00 82.38 83 GLY A CA 1
ATOM 609 C C . GLY A 1 83 ? 6.084 12.789 -4.238 1.00 82.38 83 GLY A C 1
ATOM 610 O O . GLY A 1 83 ? 7.235 12.472 -4.521 1.00 82.38 83 GLY A O 1
ATOM 611 N N . ALA A 1 84 ? 5.158 11.856 -3.995 1.00 82.56 84 ALA A N 1
ATOM 612 C CA . ALA A 1 84 ? 5.355 10.477 -4.443 1.00 82.56 84 ALA A CA 1
ATOM 613 C C . ALA A 1 84 ? 5.339 10.414 -5.985 1.00 82.56 84 ALA A C 1
ATOM 615 O O . ALA A 1 84 ? 4.541 11.129 -6.600 1.00 82.56 84 ALA A O 1
ATOM 616 N N . PRO A 1 85 ? 6.177 9.565 -6.609 1.00 85.12 85 PRO A N 1
ATOM 617 C CA . PRO A 1 85 ? 6.174 9.390 -8.059 1.00 85.12 85 PRO A CA 1
ATOM 618 C C . PRO A 1 85 ? 4.809 8.886 -8.569 1.00 85.12 85 PRO A C 1
ATOM 620 O O . PRO A 1 85 ? 4.014 8.352 -7.785 1.00 85.12 85 PRO A O 1
ATOM 623 N N . PRO A 1 86 ? 4.510 9.032 -9.873 1.00 86.00 86 PRO A N 1
ATOM 624 C CA . PRO A 1 86 ? 3.346 8.393 -10.477 1.00 86.00 86 PRO A CA 1
ATOM 625 C C . PRO A 1 86 ? 3.482 6.867 -10.421 1.00 86.00 86 PRO A C 1
ATOM 627 O O . PRO A 1 86 ? 4.592 6.332 -10.457 1.00 86.00 86 PRO A O 1
ATOM 630 N N . ALA A 1 87 ? 2.349 6.168 -10.312 1.00 86.44 87 ALA A N 1
ATOM 631 C CA . ALA A 1 87 ? 2.337 4.709 -10.322 1.00 86.44 87 ALA A CA 1
ATOM 632 C C . ALA A 1 87 ? 2.915 4.173 -11.644 1.00 86.44 87 ALA A C 1
ATOM 634 O O . ALA A 1 87 ? 2.574 4.705 -12.705 1.00 86.44 87 ALA A O 1
ATOM 635 N N . PRO A 1 88 ? 3.780 3.144 -11.607 1.00 88.81 88 PRO A N 1
ATOM 636 C CA . PRO A 1 88 ? 4.243 2.487 -12.815 1.00 88.81 88 PRO A CA 1
ATOM 637 C C . PRO A 1 88 ? 3.067 1.856 -13.578 1.00 88.81 88 PRO A C 1
ATOM 639 O O . PRO A 1 88 ? 2.049 1.505 -12.970 1.00 88.81 88 PRO A O 1
ATOM 642 N N . PRO A 1 89 ? 3.199 1.679 -14.904 1.00 86.62 89 PRO A N 1
ATOM 643 C CA . PRO A 1 89 ? 2.189 0.989 -15.690 1.00 86.62 89 PRO A CA 1
ATOM 644 C C . PRO A 1 89 ? 2.020 -0.459 -15.219 1.00 86.62 89 PRO A C 1
ATOM 646 O O . PRO A 1 89 ? 2.936 -1.075 -14.663 1.00 86.62 89 PRO A O 1
ATOM 649 N N . LEU A 1 90 ? 0.842 -1.021 -15.481 1.00 87.38 90 LEU A N 1
ATOM 650 C CA . LEU A 1 90 ? 0.580 -2.434 -15.236 1.00 87.38 90 LEU A CA 1
ATOM 651 C C . LEU A 1 90 ? 1.590 -3.293 -16.020 1.00 87.38 90 LEU A C 1
ATOM 653 O O . LEU A 1 90 ? 1.834 -3.038 -17.197 1.00 87.38 90 LEU A O 1
ATOM 657 N N . GLY A 1 91 ? 2.181 -4.296 -15.368 1.00 85.69 91 GLY A N 1
ATOM 658 C CA . GLY A 1 91 ? 3.215 -5.146 -15.972 1.00 85.69 91 GLY A CA 1
ATOM 659 C C . GLY A 1 91 ? 4.630 -4.551 -15.966 1.00 85.69 91 GLY A C 1
ATOM 660 O O . GLY A 1 91 ? 5.527 -5.115 -16.590 1.00 85.69 91 GLY A O 1
ATOM 661 N N . ALA A 1 92 ? 4.862 -3.432 -15.270 1.00 88.25 92 ALA A N 1
ATOM 662 C CA . ALA A 1 92 ? 6.212 -2.916 -15.059 1.00 88.25 92 ALA A CA 1
ATOM 663 C C . ALA A 1 92 ? 7.130 -3.945 -14.378 1.00 88.25 92 ALA A C 1
ATOM 665 O O . ALA A 1 92 ? 6.689 -4.799 -13.605 1.00 88.25 92 ALA A O 1
ATOM 666 N N . SER A 1 93 ? 8.436 -3.824 -14.634 1.00 91.50 93 SER A N 1
ATOM 667 C CA . SER A 1 93 ? 9.429 -4.731 -14.059 1.00 91.50 93 SER A CA 1
ATOM 668 C C . SER A 1 93 ? 9.392 -4.726 -12.526 1.00 91.50 93 SER A C 1
ATOM 670 O O . SER A 1 93 ? 9.086 -3.709 -11.893 1.00 91.50 93 SER A O 1
ATOM 672 N N . ARG A 1 94 ? 9.794 -5.845 -11.912 1.00 88.50 94 ARG A N 1
ATOM 673 C CA . ARG A 1 94 ? 9.916 -5.946 -10.450 1.00 88.50 94 ARG A CA 1
ATOM 674 C C . ARG A 1 94 ? 10.811 -4.843 -9.873 1.00 88.50 94 ARG A C 1
ATOM 676 O O . ARG A 1 94 ? 10.467 -4.273 -8.843 1.00 88.50 94 ARG A O 1
ATOM 683 N N . ALA A 1 95 ? 11.912 -4.514 -10.548 1.00 90.75 95 ALA A N 1
ATOM 684 C CA . ALA A 1 95 ? 12.823 -3.451 -10.125 1.00 90.75 95 ALA A CA 1
ATOM 685 C C . ALA A 1 95 ? 12.148 -2.068 -10.147 1.00 90.75 95 ALA A C 1
ATOM 687 O O . ALA A 1 95 ? 12.291 -1.287 -9.206 1.00 90.75 95 ALA A O 1
ATOM 688 N N . SER A 1 96 ? 11.358 -1.781 -11.187 1.00 91.50 96 SER A N 1
ATOM 689 C CA . SER A 1 96 ? 10.575 -0.542 -11.286 1.00 91.50 96 SER A CA 1
ATOM 690 C C . SER A 1 96 ? 9.528 -0.445 -10.174 1.00 91.50 96 SER A C 1
ATOM 692 O O . SER A 1 96 ? 9.403 0.603 -9.541 1.00 91.50 96 SER A O 1
ATOM 694 N N . LEU A 1 97 ? 8.817 -1.544 -9.896 1.00 91.88 97 LEU A N 1
ATOM 695 C CA . LEU A 1 97 ? 7.854 -1.630 -8.796 1.00 91.88 97 LEU A CA 1
ATOM 696 C C . LEU A 1 97 ? 8.524 -1.431 -7.435 1.00 91.88 97 LEU A C 1
ATOM 698 O O . LEU A 1 97 ? 8.015 -0.678 -6.611 1.00 91.88 97 LEU A O 1
ATOM 702 N N . GLU A 1 98 ? 9.671 -2.066 -7.196 1.00 92.38 98 GLU A N 1
ATOM 703 C CA . GLU A 1 98 ? 10.400 -1.921 -5.936 1.00 92.38 98 GLU A CA 1
ATOM 704 C C . GLU A 1 98 ? 10.859 -0.478 -5.710 1.00 92.38 98 GLU A C 1
ATOM 706 O O . GLU A 1 98 ? 10.629 0.075 -4.632 1.00 92.38 98 GLU A O 1
ATOM 711 N N . SER A 1 99 ? 11.456 0.145 -6.730 1.00 91.94 99 SER A N 1
ATOM 712 C CA . SER A 1 99 ? 11.889 1.544 -6.677 1.00 91.94 99 SER A CA 1
ATOM 713 C C . SER A 1 99 ? 10.715 2.480 -6.372 1.00 91.94 99 SER A C 1
ATOM 715 O O . SER A 1 99 ? 10.789 3.306 -5.458 1.00 91.94 99 SER A O 1
ATOM 717 N N . TYR A 1 100 ? 9.588 2.282 -7.063 1.00 92.00 100 TYR A N 1
ATOM 718 C CA . TYR A 1 100 ? 8.361 3.040 -6.841 1.00 92.00 100 TYR A CA 1
ATOM 719 C C . TYR A 1 100 ? 7.819 2.883 -5.413 1.00 92.00 100 TYR A C 1
ATOM 721 O O . TYR A 1 100 ? 7.609 3.880 -4.719 1.00 92.00 100 TYR A O 1
ATOM 729 N N . ILE A 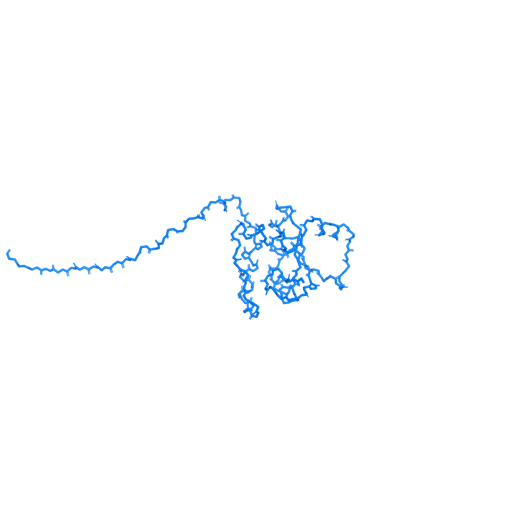1 101 ? 7.617 1.643 -4.952 1.00 90.75 101 ILE A N 1
ATOM 730 C CA . ILE A 1 101 ? 7.057 1.345 -3.626 1.00 90.75 101 ILE A CA 1
ATOM 731 C C . ILE A 1 101 ? 7.981 1.914 -2.542 1.00 90.75 101 ILE A C 1
ATOM 733 O O . ILE A 1 101 ? 7.520 2.566 -1.602 1.00 90.75 101 ILE A O 1
ATOM 737 N N . ARG A 1 102 ? 9.302 1.763 -2.693 1.00 89.81 102 ARG A N 1
ATOM 738 C CA . ARG A 1 102 ? 10.279 2.348 -1.771 1.00 89.81 102 ARG A CA 1
ATOM 739 C C . ARG A 1 102 ? 10.142 3.867 -1.717 1.00 89.81 102 ARG A C 1
ATOM 741 O O . ARG A 1 102 ? 9.957 4.406 -0.628 1.00 89.81 102 ARG A O 1
ATOM 748 N N . ALA A 1 103 ? 10.173 4.562 -2.851 1.00 88.44 103 ALA A N 1
ATOM 749 C CA . ALA A 1 103 ? 10.055 6.020 -2.893 1.00 88.44 103 ALA A CA 1
ATOM 750 C C . ALA A 1 103 ? 8.720 6.523 -2.313 1.00 88.44 103 ALA A C 1
ATOM 752 O O . ALA A 1 103 ? 8.679 7.517 -1.585 1.00 88.44 103 ALA A O 1
ATOM 753 N N . LYS A 1 104 ? 7.626 5.814 -2.597 1.00 87.44 104 LYS A N 1
ATOM 754 C CA . LYS A 1 104 ? 6.277 6.167 -2.151 1.00 87.44 104 LYS A CA 1
ATOM 755 C C . LYS A 1 104 ? 6.093 6.039 -0.641 1.00 87.44 104 LYS A C 1
ATOM 757 O O . LYS A 1 104 ? 5.452 6.898 -0.034 1.00 87.44 104 LYS A O 1
ATOM 762 N N . TYR A 1 105 ? 6.635 4.980 -0.041 1.00 86.62 105 TYR A N 1
ATOM 763 C CA . TYR A 1 105 ? 6.368 4.628 1.355 1.00 86.62 105 TYR A CA 1
ATOM 764 C C . TYR A 1 105 ? 7.518 4.919 2.321 1.00 86.62 105 TYR A C 1
ATOM 766 O O . TYR A 1 105 ? 7.308 4.822 3.536 1.00 86.62 105 TYR A O 1
ATOM 774 N N . SER A 1 106 ? 8.699 5.306 1.830 1.00 84.12 106 SER A N 1
ATOM 775 C CA . SER A 1 106 ? 9.834 5.637 2.697 1.00 84.12 106 SER A CA 1
ATOM 776 C C . SER A 1 106 ? 9.481 6.752 3.691 1.00 84.12 106 SER A C 1
ATOM 778 O O . SER A 1 106 ? 8.764 7.696 3.338 1.00 84.12 106 SER A O 1
ATOM 780 N N . PRO A 1 107 ? 9.962 6.672 4.945 1.00 73.62 107 PRO A N 1
ATOM 781 C CA . PRO A 1 107 ? 9.840 7.766 5.901 1.00 73.62 107 PRO A CA 1
ATOM 782 C C . PRO A 1 107 ? 10.474 9.040 5.334 1.00 73.62 107 PRO A C 1
ATOM 784 O O . PRO A 1 107 ? 11.664 9.059 5.031 1.00 73.62 107 PRO A O 1
ATOM 787 N N . LYS A 1 108 ? 9.689 10.112 5.196 1.00 68.75 108 LYS A N 1
ATOM 788 C CA . LYS A 1 108 ? 10.220 11.436 4.854 1.00 68.75 108 LYS A CA 1
ATOM 789 C C . LYS A 1 108 ? 10.611 12.129 6.152 1.00 68.75 108 LYS A C 1
ATOM 791 O O . LYS A 1 108 ? 9.772 12.288 7.038 1.00 68.75 108 LYS A O 1
ATOM 796 N N . THR A 1 109 ? 11.880 12.496 6.292 1.00 54.53 109 THR A N 1
ATOM 797 C CA . THR A 1 109 ? 12.329 13.351 7.396 1.00 54.53 109 THR A CA 1
ATOM 798 C C . THR A 1 109 ? 11.706 14.741 7.230 1.00 54.53 109 THR A C 1
ATOM 800 O O . THR A 1 109 ? 11.420 15.173 6.111 1.00 54.53 109 THR A O 1
ATOM 803 N N . ALA A 1 110 ? 11.467 15.445 8.340 1.00 50.06 110 ALA A N 1
ATOM 804 C CA . ALA A 1 110 ? 10.758 16.732 8.382 1.00 50.06 110 ALA A CA 1
ATOM 805 C C . ALA A 1 110 ? 11.369 17.848 7.498 1.00 50.06 110 ALA A C 1
ATOM 807 O O . ALA A 1 110 ? 10.757 18.895 7.310 1.00 50.06 110 ALA A O 1
ATOM 808 N N . THR A 1 111 ? 12.550 17.624 6.922 1.00 42.31 111 THR A N 1
ATOM 809 C CA . THR A 1 111 ? 13.284 18.572 6.076 1.00 42.31 111 THR A CA 1
ATOM 810 C C . THR A 1 111 ? 12.823 18.585 4.608 1.00 42.31 111 THR A C 1
ATOM 812 O O . THR A 1 111 ? 13.134 19.528 3.889 1.00 42.31 111 THR A O 1
ATOM 815 N N . GLN A 1 112 ? 12.040 17.608 4.135 1.00 48.78 112 GLN A N 1
ATOM 816 C CA . GLN A 1 112 ? 11.597 17.531 2.725 1.00 48.78 112 GLN A CA 1
ATOM 817 C C . GLN A 1 112 ? 10.251 18.225 2.436 1.00 48.78 112 GLN A C 1
ATOM 819 O O . GLN A 1 112 ? 9.464 17.758 1.615 1.00 48.78 112 GLN A O 1
ATOM 824 N N . SER A 1 113 ? 9.984 19.355 3.093 1.00 39.50 113 SER A N 1
ATOM 825 C CA . SER A 1 113 ? 8.857 20.243 2.763 1.00 39.50 113 SER A CA 1
ATOM 826 C C . SER A 1 113 ? 9.320 21.538 2.094 1.00 39.50 113 SER A C 1
ATOM 828 O O . SER A 1 113 ? 8.751 22.583 2.367 1.00 39.50 113 SER A O 1
ATOM 830 N N . LYS A 1 114 ? 10.352 21.521 1.243 1.00 41.53 114 LYS A N 1
ATOM 831 C CA . LYS A 1 114 ? 10.639 22.602 0.279 1.00 41.53 114 LYS A CA 1
ATOM 832 C C . LYS A 1 114 ? 11.315 22.004 -0.957 1.00 41.53 114 LYS A C 1
ATOM 834 O O . LYS A 1 114 ? 11.994 20.992 -0.843 1.00 41.53 114 LYS A O 1
ATOM 839 N N . ILE A 1 115 ? 11.165 22.689 -2.091 1.00 42.88 115 ILE A N 1
ATOM 840 C CA . ILE A 1 115 ? 11.660 22.370 -3.444 1.00 42.88 115 ILE A CA 1
ATOM 841 C C . ILE A 1 115 ? 10.642 21.603 -4.305 1.00 42.88 115 ILE A C 1
ATOM 843 O O . ILE A 1 115 ? 10.761 20.417 -4.593 1.00 42.88 115 ILE A O 1
ATOM 847 N N . GLY A 1 116 ? 9.635 22.354 -4.748 1.00 37.53 116 GLY A N 1
ATOM 848 C CA . GLY A 1 116 ? 8.907 22.116 -5.988 1.00 37.53 116 GLY A CA 1
ATOM 849 C C . GLY A 1 116 ? 8.983 23.387 -6.833 1.00 37.53 116 GLY A C 1
ATOM 850 O O . GLY A 1 116 ? 8.024 24.144 -6.883 1.00 37.53 116 GLY A O 1
ATOM 851 N N . ALA A 1 117 ? 10.152 23.655 -7.410 1.00 37.59 117 ALA A N 1
ATOM 852 C CA . ALA A 1 117 ? 10.351 24.584 -8.520 1.00 37.59 117 ALA A CA 1
ATOM 853 C C . ALA A 1 117 ? 11.610 24.107 -9.247 1.00 37.59 117 ALA A C 1
ATOM 855 O O . ALA A 1 117 ? 12.725 24.296 -8.769 1.00 37.59 117 ALA A O 1
ATOM 856 N N . GLN A 1 118 ? 11.415 23.363 -10.328 1.00 38.44 118 GLN A N 1
ATOM 857 C CA . GLN A 1 118 ? 12.493 22.896 -11.184 1.00 38.44 118 GLN A CA 1
ATOM 858 C C . GLN A 1 118 ? 12.624 23.924 -12.310 1.00 38.44 118 GLN A C 1
ATOM 860 O O . GLN A 1 118 ? 11.774 23.972 -13.197 1.00 38.44 118 GLN A O 1
ATOM 865 N N . GLU A 1 119 ? 13.633 24.792 -12.226 1.00 35.53 119 GLU A N 1
ATOM 866 C CA . GLU A 1 119 ? 14.071 25.591 -13.373 1.00 35.53 119 GLU A CA 1
ATOM 867 C C . GLU A 1 119 ? 14.692 24.655 -14.427 1.00 35.53 119 GLU A C 1
ATOM 869 O O . GLU A 1 119 ? 15.355 23.674 -14.063 1.00 35.53 119 GLU A O 1
ATOM 874 N N . PRO A 1 120 ? 14.454 24.895 -15.729 1.00 38.16 120 PRO A N 1
ATOM 875 C CA . PRO A 1 120 ? 14.994 24.052 -16.786 1.00 38.16 120 PRO A CA 1
ATOM 876 C C . PRO A 1 120 ? 16.526 24.185 -16.874 1.00 38.16 120 PRO A C 1
ATOM 878 O O . PRO A 1 120 ? 17.066 25.269 -16.649 1.00 38.16 120 PRO A O 1
ATOM 881 N N . PRO A 1 121 ? 17.247 23.099 -17.215 1.00 39.31 121 PRO A N 1
ATOM 882 C CA . PRO A 1 121 ? 18.700 23.120 -17.287 1.00 39.31 121 PRO A CA 1
ATOM 883 C C . PRO A 1 121 ? 19.177 23.972 -18.468 1.00 39.31 121 PRO A C 1
ATOM 885 O O . PRO A 1 121 ? 18.822 23.724 -19.621 1.00 39.31 121 PRO A O 1
ATOM 888 N N . MET A 1 122 ? 20.019 24.957 -18.157 1.00 41.56 122 MET A N 1
ATOM 889 C CA . MET A 1 122 ? 20.835 25.701 -19.114 1.00 41.56 122 MET A CA 1
ATOM 890 C C . MET A 1 122 ? 21.719 24.730 -19.907 1.00 41.56 122 MET A C 1
ATOM 892 O O . MET A 1 122 ? 22.572 24.049 -19.337 1.00 41.56 122 MET A O 1
ATOM 896 N N . SER A 1 123 ? 21.524 24.670 -21.225 1.00 50.09 123 SER A N 1
ATOM 897 C CA . SER A 1 123 ? 22.439 23.997 -22.146 1.00 50.09 123 SER A CA 1
ATOM 898 C C . SER A 1 123 ? 23.742 24.790 -22.239 1.00 50.09 123 SER A C 1
ATOM 900 O O . SER A 1 123 ? 23.733 25.958 -22.629 1.00 50.09 123 SER A O 1
ATOM 902 N N . GLY A 1 124 ? 24.849 24.153 -21.869 1.00 36.69 124 GLY A N 1
ATOM 903 C CA . GLY A 1 124 ? 26.185 24.721 -21.965 1.00 36.69 124 GLY A CA 1
ATOM 904 C C . GLY A 1 124 ? 26.848 24.541 -23.335 1.00 36.69 124 GLY A C 1
ATOM 905 O O . GLY A 1 124 ? 26.556 23.596 -24.064 1.00 36.69 124 GLY A O 1
ATOM 906 N N . HIS A 1 125 ? 27.822 25.430 -23.543 1.00 40.34 125 HIS A N 1
ATOM 907 C CA . HIS A 1 125 ? 29.056 25.306 -24.327 1.00 40.34 125 HIS A CA 1
ATOM 908 C C . HIS A 1 125 ? 28.999 25.380 -25.858 1.00 40.34 125 HIS A C 1
ATOM 910 O O . HIS A 1 125 ? 28.568 24.444 -26.518 1.00 40.34 125 HIS A O 1
ATOM 916 N N . THR A 1 126 ? 29.680 26.399 -26.397 1.00 37.41 126 THR A N 1
ATOM 917 C CA . THR A 1 126 ? 30.889 26.162 -27.206 1.00 37.41 126 THR A CA 1
ATOM 918 C C . THR A 1 126 ? 31.964 27.196 -26.867 1.00 37.41 126 THR A C 1
ATOM 920 O O . THR A 1 126 ? 31.750 28.398 -27.011 1.00 37.41 126 THR A O 1
ATOM 923 N N . GLU A 1 127 ? 33.113 26.704 -26.408 1.00 40.09 127 GLU A N 1
ATOM 924 C CA . GLU A 1 127 ? 34.414 27.363 -26.538 1.00 40.09 127 GLU A CA 1
ATOM 925 C C . GLU A 1 127 ? 34.680 27.702 -28.011 1.00 40.09 127 GLU A C 1
ATOM 927 O O . GLU A 1 127 ? 34.467 26.864 -28.888 1.00 40.09 127 GLU A O 1
ATOM 932 N N . SER A 1 128 ? 35.207 28.895 -28.275 1.00 46.16 128 SER A N 1
ATOM 933 C CA . SER A 1 128 ? 35.971 29.171 -29.490 1.00 46.16 128 SER A CA 1
ATOM 934 C C . SER A 1 128 ? 37.173 30.033 -29.120 1.00 46.16 128 SER A C 1
ATOM 936 O O . SER A 1 128 ? 37.074 31.249 -28.966 1.00 46.16 128 SER A O 1
ATOM 938 N N . THR A 1 129 ? 38.309 29.376 -28.931 1.00 46.78 129 THR A N 1
ATOM 939 C CA . THR A 1 129 ? 39.627 29.973 -29.135 1.00 46.78 129 THR A CA 1
ATOM 940 C C . THR A 1 129 ? 39.845 30.135 -30.637 1.00 46.78 129 THR A C 1
ATOM 942 O O . THR A 1 129 ? 39.765 29.129 -31.339 1.00 46.78 129 THR A O 1
ATOM 945 N N . ASP A 1 130 ? 40.166 31.336 -31.118 1.00 50.53 130 ASP A N 1
ATOM 946 C CA . ASP A 1 130 ? 41.026 31.474 -32.298 1.00 50.53 130 ASP A CA 1
ATOM 947 C C . ASP A 1 130 ? 41.782 32.814 -32.303 1.00 50.53 130 ASP A C 1
ATOM 949 O O . ASP A 1 130 ? 41.273 33.851 -31.879 1.00 50.53 130 ASP A O 1
ATOM 953 N N . PHE A 1 131 ? 43.040 32.718 -32.720 1.00 47.53 131 PHE A N 1
ATOM 954 C CA . PHE A 1 131 ? 44.070 33.745 -32.869 1.00 47.53 131 PHE A CA 1
ATOM 955 C C . PHE A 1 131 ? 43.924 3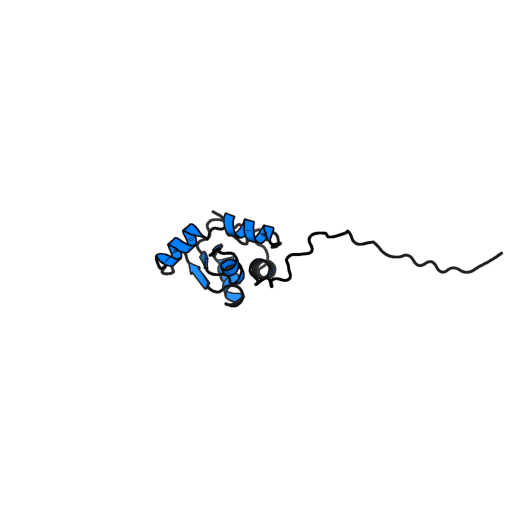4.464 -34.230 1.00 47.53 131 PHE A C 1
ATOM 957 O O . PHE A 1 131 ? 43.587 33.808 -35.205 1.00 47.53 131 PHE A O 1
ATOM 964 N N . GLY A 1 132 ? 44.341 35.737 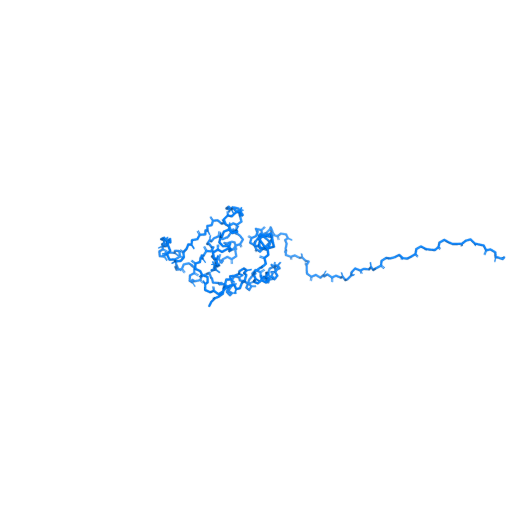-34.344 1.00 43.62 132 GLY A N 1
ATOM 965 C CA . GLY A 1 132 ? 44.990 36.229 -35.581 1.00 43.62 132 GLY A CA 1
ATOM 966 C C . GLY A 1 132 ? 44.425 37.466 -36.311 1.00 43.62 132 GLY A C 1
ATOM 967 O O . GLY A 1 132 ? 43.293 37.467 -36.777 1.00 43.62 132 GLY A O 1
ATOM 968 N N . ASP A 1 133 ? 45.323 38.451 -36.475 1.00 48.28 133 ASP A N 1
ATOM 969 C CA . ASP A 1 133 ? 45.520 39.399 -37.596 1.00 48.28 133 ASP A CA 1
ATOM 970 C C . ASP A 1 133 ? 44.535 40.557 -37.889 1.00 48.28 133 ASP A C 1
ATOM 972 O O . ASP A 1 133 ? 43.565 40.402 -38.634 1.00 48.28 133 ASP A O 1
ATOM 976 N N . HIS A 1 134 ? 44.902 41.777 -37.453 1.00 43.38 134 HIS A N 1
ATOM 977 C CA . HIS A 1 134 ? 45.385 42.890 -38.311 1.00 43.38 134 HIS A CA 1
ATOM 978 C C . HIS A 1 134 ? 45.988 44.027 -37.469 1.00 43.38 134 HIS A C 1
ATOM 980 O O . HIS A 1 134 ? 45.346 44.434 -36.474 1.00 43.38 134 HIS A O 1
#

Foldseek 3Di:
DAALAARHPDQQKKQFDQVQLVVVLATTEGHHPLLLVLLVVVDCQQGVDMGGNPPDDDDPVRVVSCVVRNYSVVLSVVLVVLVQDDHDYHPDDSVSSNVNSCSSRHHDDPPSPDDPDDDDDDDDDDDDDDDDDD

Radius of gyration: 21.08 Å; chains: 1; bounding box: 58×59×54 Å

Sequence (134 aa):
MECADCCAKNPEWASVNHGSLAARGVRGVLICIECAGTHRSLGAHISKAVKSTQLDSWKLEELQSFSAKGGNRKVNALLTQGGAPPAPPLGASRASLESYIRAKYSPKTATQSKIGAQEPPMSGHTESTDFGDH

Organism: NCBI:txid1628268

Secondary structure (DSSP, 8-state):
-B-TTT--BS--EEEE--HHHHTTT--EEEE-HHHHHHHHHH-TTT--EEEETTTS---HHHHHHHHHH--HHHHHHHHHHTTPPPPPPTT--HHHHHHHHHHHHSPPPTT-S-----PPPPPP----------

InterPro domains:
  IPR001164 Arf GTPase activating protein [PF01412] (2-112)
  IPR001164 Arf GTPase activating protein [PR00405] (28-45)
  IPR001164 Arf GTPase activating protein [PR00405] (50-71)
  IPR001164 Arf GTPase activating protein [PS50115] (1-119)
  IPR001164 Arf GTPase activating protein [SM00105] (1-119)
  IPR037278 ARFGAP/RecO-like zinc finger [SSF57863] (3-109)
  IPR038508 ArfGAP domain superfamily [G3DSA:1.10.220.150] (1-126)
  IPR045258 ArfGAP ACAP1/2/3-like [PTHR23180] (3-110)